Protein AF-A0AA86QV61-F1 (afdb_monomer_lite)

Foldseek 3Di:
DDPDPPVPVPPFDWDWDWDDDPFKIKIFIARPVVRDGPDIDIDGD

pLDDT: mean 79.03, std 19.09, range [44.22, 95.31]

Sequence (45 aa):
MGTNYHLNSFCGYTRTEVELTESTVTYLIRNLVSWEVVAEYKQDR

Radius of gyration: 15.37 Å; chains: 1; bounding box: 35×28×36 Å

Structure (mmCIF, N/CA/C/O backbone):
data_AF-A0AA86QV61-F1
#
_entry.id   AF-A0AA86QV61-F1
#
loop_
_atom_site.group_PDB
_atom_site.id
_atom_site.type_symbol
_atom_site.label_atom_id
_atom_site.label_alt_id
_atom_site.label_comp_id
_atom_site.label_asym_id
_atom_site.label_entity_id
_atom_site.label_seq_id
_atom_site.pdbx_PDB_ins_code
_atom_site.Cartn_x
_atom_site.Cartn_y
_atom_site.Cartn_z
_atom_site.occupancy
_atom_site.B_iso_or_equiv
_atom_site.auth_seq_id
_atom_site.auth_comp_id
_atom_site.auth_asym_id
_atom_site.auth_atom_id
_atom_site.pdbx_PDB_model_num
ATOM 1 N N . MET A 1 1 ? 23.277 -22.126 -20.632 1.00 46.53 1 MET A N 1
ATOM 2 C CA . MET A 1 1 ? 23.374 -20.791 -20.002 1.00 46.53 1 MET A CA 1
ATOM 3 C C . MET A 1 1 ? 22.200 -19.965 -20.490 1.00 46.53 1 MET A C 1
ATOM 5 O O . MET A 1 1 ? 22.047 -19.851 -21.696 1.00 46.53 1 MET A O 1
ATOM 9 N N . GLY A 1 2 ? 21.349 -19.472 -19.591 1.00 46.06 2 GLY A N 1
ATOM 10 C CA . GLY A 1 2 ? 20.176 -18.676 -19.967 1.00 46.06 2 GLY A CA 1
ATOM 11 C C . GLY A 1 2 ? 19.101 -18.674 -18.887 1.00 46.06 2 GLY A C 1
ATOM 12 O O . GLY A 1 2 ? 17.939 -18.935 -19.169 1.00 46.06 2 GLY A O 1
ATOM 13 N N . THR A 1 3 ? 19.497 -18.480 -17.630 1.00 49.09 3 THR A N 1
ATOM 14 C CA . THR A 1 3 ? 18.570 -18.451 -16.498 1.00 49.09 3 THR A CA 1
ATOM 15 C C . THR A 1 3 ? 17.800 -17.127 -16.526 1.00 49.09 3 THR A C 1
ATOM 17 O O . THR A 1 3 ? 18.315 -16.100 -16.109 1.00 49.09 3 THR A O 1
ATOM 20 N N . ASN A 1 4 ? 16.593 -17.168 -17.093 1.00 44.22 4 ASN A N 1
ATOM 21 C CA . ASN A 1 4 ? 15.429 -16.315 -16.829 1.00 44.22 4 ASN A CA 1
ATOM 22 C C . ASN A 1 4 ? 15.685 -14.859 -16.389 1.00 44.22 4 ASN A C 1
ATOM 24 O O . ASN A 1 4 ? 15.634 -14.535 -15.204 1.00 44.22 4 ASN A O 1
ATOM 28 N N . TYR A 1 5 ? 15.750 -13.943 -17.358 1.00 45.31 5 TYR A N 1
ATOM 29 C CA . TYR A 1 5 ? 15.559 -12.499 -17.145 1.00 45.31 5 TYR A CA 1
ATOM 30 C C . TYR A 1 5 ? 14.078 -12.109 -16.921 1.00 45.31 5 TYR A C 1
ATOM 32 O O . TYR A 1 5 ? 13.645 -11.029 -17.309 1.00 45.31 5 TYR A O 1
ATOM 40 N N . HIS A 1 6 ? 13.278 -12.961 -16.271 1.00 46.50 6 HIS A N 1
ATOM 41 C CA . HIS A 1 6 ? 11.881 -12.649 -15.927 1.00 46.50 6 HIS A CA 1
ATOM 42 C C . HIS A 1 6 ? 11.734 -11.819 -14.642 1.00 46.50 6 HIS A C 1
ATOM 44 O O . HIS A 1 6 ? 10.655 -11.301 -14.367 1.00 46.50 6 HIS A O 1
ATOM 50 N N . LEU A 1 7 ? 12.807 -11.655 -13.864 1.00 44.88 7 LEU A N 1
ATOM 51 C CA . LEU A 1 7 ? 12.762 -10.943 -12.582 1.00 44.88 7 LEU A CA 1
ATOM 52 C C . LEU A 1 7 ? 12.843 -9.412 -12.717 1.00 44.88 7 LEU A C 1
ATOM 54 O O . LEU A 1 7 ? 12.455 -8.703 -11.795 1.00 44.88 7 LEU A O 1
ATOM 58 N N . ASN A 1 8 ? 13.290 -8.883 -13.862 1.00 45.19 8 ASN A N 1
ATOM 59 C CA . ASN A 1 8 ? 13.494 -7.437 -14.027 1.00 45.19 8 ASN A CA 1
ATOM 60 C C . ASN A 1 8 ? 12.255 -6.661 -14.496 1.00 45.19 8 ASN A C 1
ATOM 62 O O . ASN A 1 8 ? 12.247 -5.440 -14.393 1.00 45.19 8 ASN A O 1
ATOM 66 N N . SER A 1 9 ? 11.202 -7.325 -14.977 1.00 48.97 9 SER A N 1
ATOM 67 C CA . SER A 1 9 ? 9.985 -6.633 -15.436 1.00 48.97 9 SER A CA 1
ATOM 68 C C . SER A 1 9 ? 9.018 -6.270 -14.303 1.00 48.97 9 SER A C 1
ATOM 70 O O . SER A 1 9 ? 8.117 -5.467 -14.516 1.00 48.97 9 SER A O 1
ATOM 72 N N . PHE A 1 10 ? 9.207 -6.836 -13.106 1.00 50.03 10 PHE A N 1
ATOM 73 C CA . PHE A 1 10 ? 8.302 -6.662 -11.961 1.00 50.03 10 PHE A CA 1
ATOM 74 C C . PHE A 1 10 ? 8.972 -6.056 -10.728 1.00 50.03 10 PHE A C 1
ATOM 76 O O . PHE A 1 10 ? 8.334 -5.946 -9.683 1.00 50.03 10 PHE A O 1
ATOM 83 N N . CYS A 1 11 ? 10.229 -5.614 -10.832 1.00 53.22 11 CYS A N 1
ATOM 84 C CA . CYS A 1 11 ? 10.884 -4.859 -9.766 1.00 53.22 11 CYS A CA 1
ATOM 85 C C . CYS A 1 11 ? 10.386 -3.399 -9.786 1.00 53.22 11 CYS A C 1
ATOM 87 O O . CYS A 1 11 ? 11.142 -2.453 -9.994 1.00 53.22 11 CYS A O 1
ATOM 89 N N . GLY A 1 12 ? 9.068 -3.222 -9.669 1.00 63.22 12 GLY A N 1
ATOM 90 C CA . GLY A 1 12 ? 8.456 -1.925 -9.438 1.00 63.22 12 GLY A CA 1
ATOM 91 C C . GLY A 1 12 ? 8.777 -1.507 -8.012 1.00 63.22 12 GLY A C 1
ATOM 92 O O . GLY A 1 12 ? 8.456 -2.223 -7.067 1.00 63.22 12 GLY A O 1
ATOM 93 N N . TYR A 1 13 ? 9.437 -0.365 -7.844 1.00 76.19 13 TYR A N 1
ATOM 94 C CA . TYR A 1 13 ? 9.667 0.188 -6.518 1.00 76.19 13 TYR A CA 1
ATOM 95 C C . TYR A 1 13 ? 8.316 0.558 -5.910 1.00 76.19 13 TYR A C 1
ATOM 97 O O . TYR A 1 13 ? 7.604 1.410 -6.446 1.00 76.19 13 TYR A O 1
ATOM 105 N N . THR A 1 14 ? 7.954 -0.088 -4.806 1.00 83.88 14 THR A N 1
ATOM 106 C CA . THR A 1 14 ? 6.716 0.207 -4.087 1.00 83.88 14 THR A CA 1
ATOM 107 C C . THR A 1 14 ? 6.995 0.834 -2.732 1.00 83.88 14 THR A C 1
ATOM 109 O O . THR A 1 14 ? 7.954 0.464 -2.055 1.00 83.88 14 THR A O 1
ATOM 112 N N . ARG A 1 15 ? 6.120 1.743 -2.304 1.00 86.56 15 ARG A N 1
ATOM 113 C CA . ARG A 1 15 ? 6.073 2.272 -0.938 1.00 86.56 15 ARG A CA 1
ATOM 114 C C . ARG A 1 15 ? 4.787 1.812 -0.267 1.00 86.56 15 ARG A C 1
ATOM 116 O O . ARG A 1 15 ? 3.721 1.920 -0.865 1.00 86.56 15 ARG A O 1
ATOM 123 N N . THR A 1 16 ? 4.903 1.346 0.972 1.00 91.06 16 THR A N 1
ATOM 124 C CA . THR A 1 16 ? 3.749 1.080 1.835 1.00 91.06 16 THR A CA 1
ATOM 125 C C . THR A 1 16 ? 3.480 2.303 2.705 1.00 91.06 16 THR A C 1
ATOM 127 O O . THR A 1 16 ? 4.379 2.788 3.395 1.00 91.06 16 TH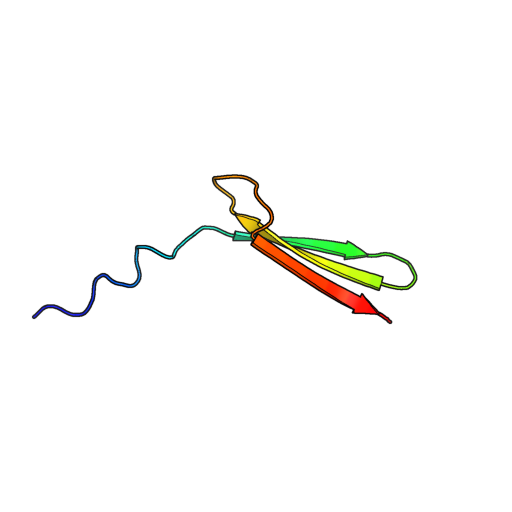R A O 1
ATOM 130 N N . GLU A 1 17 ? 2.252 2.804 2.668 1.00 92.00 17 GLU A N 1
ATOM 131 C CA . GLU A 1 17 ? 1.744 3.880 3.520 1.00 92.00 17 GLU A CA 1
ATOM 132 C C . GLU A 1 17 ? 0.734 3.278 4.501 1.00 92.00 17 GLU A C 1
ATOM 134 O O . GLU A 1 17 ? -0.036 2.392 4.131 1.00 92.00 17 GLU A O 1
ATOM 139 N N . VAL A 1 18 ? 0.777 3.713 5.761 1.00 93.00 18 VAL A N 1
ATOM 140 C CA . VAL A 1 18 ? -0.098 3.194 6.818 1.00 93.00 18 VAL A CA 1
ATOM 141 C C . VAL A 1 18 ? -0.905 4.349 7.381 1.00 93.00 18 VAL A C 1
ATOM 143 O O . VAL A 1 18 ? -0.336 5.292 7.933 1.00 93.00 18 VAL A O 1
ATOM 146 N N . GLU A 1 19 ? -2.222 4.254 7.254 1.00 93.94 19 GLU A N 1
ATOM 147 C CA . GLU A 1 19 ? -3.170 5.189 7.844 1.00 93.94 19 GLU A CA 1
ATOM 148 C C . GLU A 1 19 ? -3.883 4.512 9.013 1.00 93.94 19 GLU A C 1
ATOM 150 O O . GLU A 1 19 ? -4.433 3.415 8.892 1.00 93.94 19 GLU A O 1
ATOM 155 N N . LEU A 1 20 ? -3.838 5.166 10.171 1.00 93.50 20 LEU A N 1
ATOM 156 C CA . LEU A 1 20 ? -4.403 4.669 11.418 1.00 93.50 20 LEU A CA 1
ATOM 157 C C . LEU A 1 20 ? -5.582 5.553 11.811 1.00 93.50 20 LEU A C 1
ATOM 159 O O . LEU A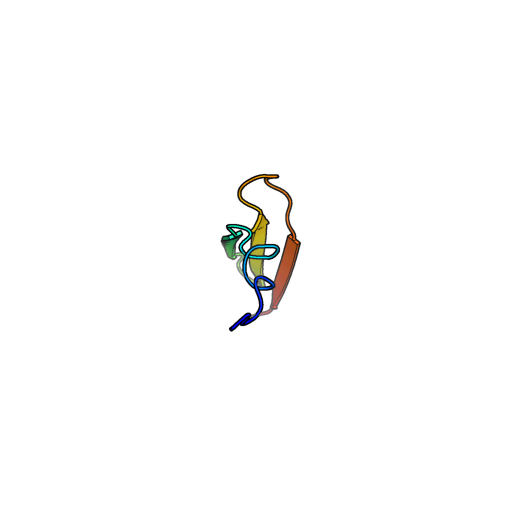 1 20 ? -5.420 6.754 12.022 1.00 93.50 20 LEU A O 1
ATOM 163 N N . THR A 1 21 ? -6.751 4.940 11.945 1.00 92.38 21 THR A N 1
ATOM 164 C CA . THR A 1 21 ? -7.933 5.548 12.567 1.00 92.38 21 THR A CA 1
ATOM 165 C C . THR A 1 21 ? -8.234 4.839 13.890 1.00 92.38 21 THR A C 1
ATOM 167 O O . THR A 1 21 ? -7.558 3.874 14.254 1.00 92.38 21 THR A O 1
ATOM 170 N N . GLU A 1 22 ? -9.230 5.308 14.645 1.00 91.75 22 GLU A N 1
ATOM 171 C CA . GLU A 1 22 ? -9.599 4.682 15.923 1.00 91.75 22 GLU A CA 1
ATOM 172 C C . GLU A 1 22 ? -10.025 3.212 15.753 1.00 91.75 22 GLU A C 1
ATOM 174 O O . GLU A 1 22 ? -9.629 2.362 16.557 1.00 91.75 22 GLU A O 1
ATOM 179 N N . SER A 1 23 ? -10.758 2.905 14.678 1.00 92.56 23 SER A N 1
ATOM 180 C CA . SER A 1 23 ? -11.374 1.597 14.417 1.00 92.56 23 SER A CA 1
ATOM 181 C C . SER A 1 23 ? -10.684 0.761 13.339 1.00 92.56 23 SER A C 1
ATOM 183 O O . SER A 1 23 ? -10.924 -0.440 13.265 1.00 92.56 23 SER A O 1
ATOM 185 N N . THR A 1 24 ? -9.855 1.370 12.488 1.00 94.19 24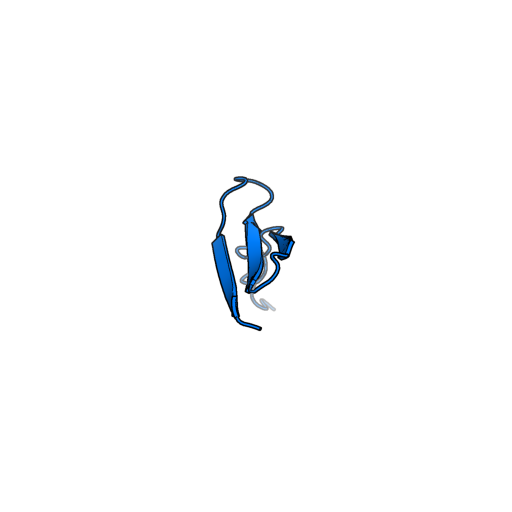 THR A N 1
ATOM 186 C CA . THR A 1 24 ? -9.383 0.722 11.255 1.00 94.19 24 THR A CA 1
ATOM 187 C C . THR A 1 24 ? -7.930 1.084 10.955 1.00 94.19 24 THR A C 1
ATOM 189 O O . THR A 1 24 ? -7.520 2.241 11.095 1.00 94.19 24 THR A O 1
ATOM 192 N N . VAL A 1 25 ? -7.160 0.092 10.505 1.00 95.31 25 VAL A N 1
ATOM 193 C CA . VAL A 1 25 ? -5.820 0.255 9.930 1.00 95.31 25 VAL A CA 1
ATOM 194 C C . VAL A 1 25 ? -5.909 0.059 8.419 1.00 95.31 25 VAL A C 1
ATOM 196 O O . VAL A 1 25 ? -6.365 -0.989 7.958 1.00 95.31 25 VAL A O 1
ATOM 199 N N . THR A 1 26 ? -5.455 1.046 7.651 1.00 94.50 26 THR A N 1
ATOM 200 C CA . THR A 1 26 ? -5.408 0.980 6.185 1.00 94.50 26 THR A CA 1
ATOM 201 C C . THR A 1 26 ? -3.957 0.936 5.718 1.00 94.50 26 THR A C 1
ATOM 203 O O . THR A 1 26 ? -3.158 1.806 6.063 1.00 94.50 26 THR A O 1
ATOM 206 N N . TYR A 1 27 ? -3.618 -0.063 4.907 1.00 92.25 27 TYR A N 1
ATOM 207 C CA . TYR A 1 27 ? -2.322 -0.203 4.248 1.00 92.25 27 TYR A CA 1
ATOM 208 C C . TYR A 1 27 ? -2.477 0.094 2.758 1.00 92.25 27 TYR A C 1
ATOM 210 O O . TYR A 1 27 ? -3.187 -0.627 2.056 1.00 92.25 27 TYR A O 1
ATOM 218 N N . LEU A 1 28 ? -1.783 1.115 2.264 1.00 93.56 28 LEU A N 1
ATOM 219 C CA . LEU A 1 28 ? -1.755 1.478 0.848 1.00 93.56 28 LEU A CA 1
ATOM 220 C C . LEU A 1 28 ? -0.401 1.088 0.257 1.00 93.56 28 LEU A C 1
ATOM 222 O O . LEU A 1 28 ? 0.638 1.570 0.707 1.00 93.56 28 LEU A O 1
ATOM 226 N N . ILE A 1 29 ? -0.396 0.221 -0.755 1.00 91.00 29 ILE A N 1
ATOM 227 C CA . ILE A 1 29 ? 0.806 -0.103 -1.532 1.00 91.00 29 ILE A CA 1
ATOM 228 C C . ILE A 1 29 ? 0.787 0.740 -2.792 1.00 91.00 29 ILE A C 1
ATOM 230 O O . ILE A 1 29 ? -0.164 0.693 -3.575 1.00 91.00 29 ILE A O 1
ATOM 234 N N . ARG A 1 30 ? 1.866 1.483 -3.008 1.00 92.25 30 ARG A N 1
ATOM 235 C CA . ARG A 1 30 ? 1.945 2.457 -4.083 1.00 92.25 30 ARG A CA 1
ATOM 236 C C . ARG A 1 30 ? 3.142 2.251 -4.982 1.00 92.25 30 ARG A C 1
ATOM 238 O O . ARG A 1 30 ? 4.245 2.051 -4.484 1.00 92.25 30 ARG A O 1
ATOM 245 N N . ASN A 1 31 ? 2.939 2.382 -6.288 1.00 89.69 31 ASN A N 1
ATOM 246 C CA . ASN A 1 31 ? 4.028 2.463 -7.252 1.00 89.69 31 ASN A CA 1
ATOM 247 C C . ASN A 1 31 ? 4.760 3.812 -7.116 1.00 89.69 31 ASN A C 1
ATOM 249 O O . ASN A 1 31 ? 4.139 4.868 -7.207 1.00 89.69 31 ASN A O 1
ATOM 253 N N . LEU A 1 32 ? 6.078 3.798 -6.907 1.00 83.62 32 LEU A N 1
ATOM 254 C CA . LEU A 1 32 ? 6.867 5.022 -6.708 1.00 83.62 32 LEU A CA 1
ATOM 255 C C . LEU A 1 32 ? 7.124 5.821 -7.991 1.00 83.62 32 LEU A C 1
ATOM 257 O O . LEU A 1 32 ? 7.474 6.994 -7.906 1.00 83.62 32 LEU A O 1
ATOM 261 N N . VAL A 1 33 ? 6.964 5.205 -9.162 1.00 84.88 33 VAL A N 1
ATOM 262 C CA . VAL A 1 33 ? 7.141 5.870 -10.458 1.00 84.88 33 VAL A CA 1
ATOM 263 C C . VAL A 1 33 ? 5.849 6.567 -10.877 1.00 84.88 33 VAL A C 1
ATOM 265 O O . VAL A 1 33 ? 5.887 7.744 -11.223 1.00 84.88 33 VAL A O 1
ATOM 268 N N . SER A 1 34 ? 4.708 5.868 -10.829 1.00 89.75 34 SER A N 1
ATOM 269 C CA . SER A 1 34 ? 3.414 6.432 -11.244 1.00 89.75 34 SER A CA 1
ATOM 270 C C . SER A 1 34 ? 2.658 7.157 -10.129 1.00 89.75 34 SER A C 1
ATOM 272 O O . SER A 1 34 ? 1.709 7.879 -10.414 1.00 89.75 34 SER A O 1
ATOM 274 N N . TRP A 1 35 ? 3.056 6.985 -8.863 1.00 87.12 35 TRP A N 1
ATOM 275 C CA . TRP A 1 35 ? 2.283 7.403 -7.682 1.00 87.12 35 TRP A CA 1
ATOM 276 C C . TRP A 1 35 ? 0.888 6.760 -7.577 1.00 87.12 35 TRP A C 1
ATOM 278 O O . TRP A 1 35 ? 0.096 7.141 -6.714 1.00 87.12 35 TRP A O 1
ATOM 288 N N . GLU A 1 36 ? 0.572 5.748 -8.383 1.00 91.69 36 GLU A N 1
ATOM 289 C CA . GLU A 1 36 ? -0.717 5.056 -8.329 1.00 91.69 36 GLU A CA 1
ATOM 290 C C . GLU A 1 36 ? -0.762 4.046 -7.178 1.00 91.69 36 GLU A C 1
ATOM 292 O O . GLU A 1 36 ? 0.218 3.343 -6.901 1.00 91.69 36 GLU A O 1
ATOM 297 N N . VAL A 1 37 ? -1.917 3.956 -6.513 1.00 91.69 37 VAL A N 1
ATOM 298 C CA . VAL A 1 37 ? -2.187 2.902 -5.526 1.00 91.69 37 VAL A CA 1
ATOM 299 C C . VAL A 1 37 ? -2.422 1.601 -6.283 1.00 91.69 37 VAL A C 1
ATOM 301 O O . VAL A 1 37 ? -3.348 1.502 -7.083 1.00 91.69 37 VAL A O 1
ATOM 304 N N . VAL A 1 38 ? -1.578 0.606 -6.028 1.00 92.12 38 VAL A N 1
ATOM 305 C CA . VAL A 1 38 ? -1.652 -0.708 -6.682 1.00 92.12 38 VAL A CA 1
ATOM 306 C C . VAL A 1 38 ? -2.352 -1.751 -5.815 1.00 92.12 38 VAL A C 1
ATOM 308 O O . VAL A 1 38 ? -2.838 -2.749 -6.339 1.00 92.12 38 VAL A O 1
ATOM 311 N N . ALA A 1 39 ? -2.417 -1.531 -4.499 1.00 88.81 39 ALA A N 1
ATOM 312 C CA . ALA A 1 39 ? -3.203 -2.350 -3.585 1.00 88.81 39 ALA A CA 1
ATOM 313 C C . ALA A 1 39 ? -3.596 -1.561 -2.329 1.00 88.81 39 ALA A C 1
ATOM 315 O O . ALA A 1 39 ? -2.851 -0.694 -1.870 1.00 88.81 39 ALA A O 1
ATOM 316 N N . GLU A 1 40 ? -4.739 -1.920 -1.753 1.00 93.50 40 GLU A N 1
ATOM 317 C CA . GLU A 1 40 ? -5.249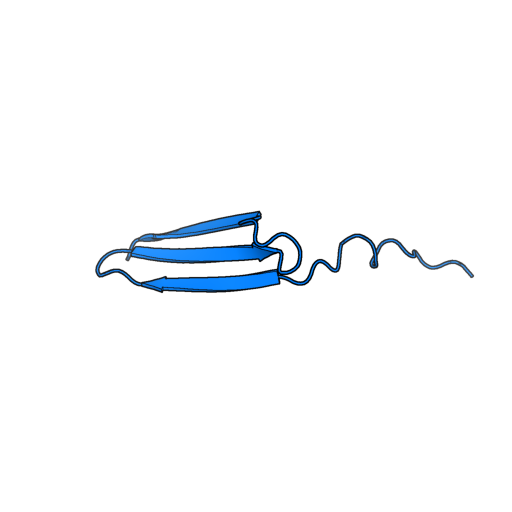 -1.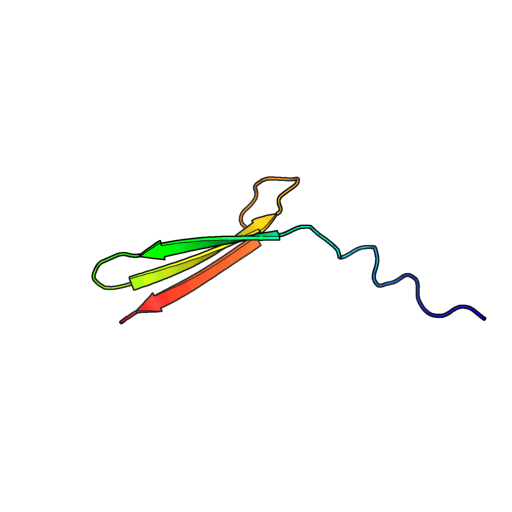398 -0.488 1.00 93.50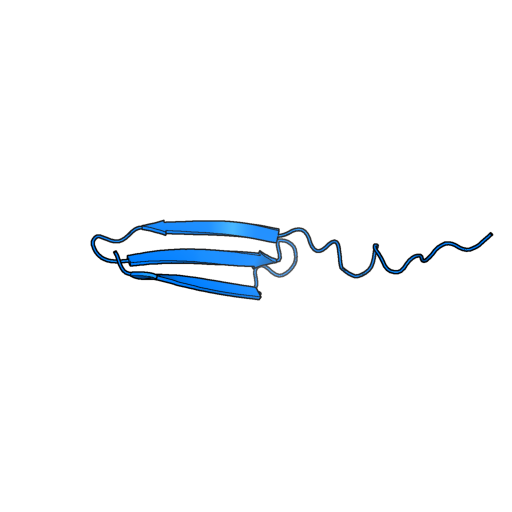 40 GLU A CA 1
ATOM 318 C C . GLU A 1 40 ? -5.705 -2.572 0.383 1.00 93.50 40 GLU A C 1
ATOM 320 O O . GLU A 1 40 ? -6.439 -3.445 -0.084 1.00 93.50 40 GLU A O 1
ATOM 325 N N . TYR A 1 41 ? -5.282 -2.586 1.646 1.00 93.25 41 TYR A N 1
ATOM 326 C CA . TYR A 1 41 ? -5.739 -3.550 2.645 1.00 93.25 41 TYR A CA 1
ATOM 327 C C . TYR A 1 41 ? -6.318 -2.807 3.838 1.00 93.25 41 TYR A C 1
ATOM 329 O O . TYR A 1 41 ? -5.686 -1.895 4.369 1.00 93.25 41 TYR A O 1
ATOM 337 N N . LYS A 1 42 ? -7.503 -3.228 4.276 1.00 95.00 42 LYS A N 1
ATOM 338 C CA . LYS A 1 42 ? -8.174 -2.694 5.459 1.00 95.00 42 LYS A CA 1
ATOM 339 C C . LYS A 1 42 ? -8.274 -3.774 6.519 1.00 95.00 42 LYS A C 1
ATOM 341 O O . LYS A 1 42 ? -8.663 -4.902 6.222 1.00 95.00 42 LYS A O 1
ATOM 346 N N . GLN A 1 43 ? -7.921 -3.406 7.739 1.00 92.50 43 GLN A N 1
ATOM 347 C CA . GLN A 1 43 ? -8.070 -4.242 8.915 1.00 92.50 43 GLN A CA 1
ATOM 348 C C . GLN A 1 43 ? -8.894 -3.485 9.952 1.00 92.50 43 GLN A C 1
ATOM 350 O O . GLN A 1 43 ? -8.454 -2.453 10.464 1.00 92.50 43 GLN A O 1
ATOM 355 N N . ASP A 1 44 ? -10.073 -4.015 10.265 1.00 89.75 44 ASP A N 1
ATOM 356 C CA . ASP A 1 44 ? -10.855 -3.578 11.417 1.00 89.75 44 ASP A CA 1
ATOM 357 C C . ASP A 1 44 ? -10.188 -4.075 12.706 1.00 89.75 44 ASP A C 1
ATOM 359 O O . ASP A 1 44 ? -9.592 -5.160 12.735 1.00 89.75 44 ASP A O 1
ATOM 363 N N . ARG A 1 45 ? -10.229 -3.248 13.751 1.00 69.69 45 ARG A N 1
ATOM 364 C CA . ARG A 1 45 ? -9.746 -3.612 15.086 1.00 69.69 45 ARG A CA 1
ATOM 365 C C . ARG A 1 45 ? -10.709 -4.513 15.844 1.00 69.69 45 ARG A C 1
ATOM 367 O O . ARG A 1 45 ? -11.936 -4.322 15.709 1.00 69.69 45 ARG A O 1
#

Secondary structure (DSSP, 8-state):
----TTSSSS---EEEEEEE-SSEEEEEEEETTT--EEEEEEEE-

Organism: NCBI:txid28002